Protein AF-A0A3S4K7Q4-F1 (afdb_monomer_lite)

Radius of gyration: 12.86 Å; chains: 1; bounding box: 36×24×26 Å

Secondary structure (DSSP, 8-state):
-HHHHHIIIII-S-HHHHHTSTTTTT-TT-EEETTEEE---TT--EEEEEGGGEEEEEETTTTEEEEE----SSPP-

Foldseek 3Di:
DVVLVCCQQPVHFDQVVCCPDPCCVVAVRWGGDPQKIFNNDPQSKIWHAFWQGWIWIDRVNVRDTDGDDGRRPGTDD

Structure (mmCIF, N/CA/C/O backbone):
data_AF-A0A3S4K7Q4-F1
#
_entry.id   AF-A0A3S4K7Q4-F1
#
loop_
_atom_site.group_PDB
_atom_site.id
_atom_site.type_symbol
_atom_site.label_atom_id
_atom_site.label_alt_id
_atom_site.label_comp_id
_atom_site.label_asym_id
_atom_site.label_entity_id
_atom_site.label_seq_id
_atom_site.pdbx_PDB_ins_code
_atom_site.Cartn_x
_atom_site.Cartn_y
_atom_site.Cartn_z
_atom_site.occupancy
_atom_site.B_iso_or_equiv
_atom_site.auth_seq_id
_atom_site.auth_comp_id
_atom_site.auth_asym_id
_atom_site.auth_atom_id
_atom_site.pdbx_PDB_model_num
ATOM 1 N N . PRO A 1 1 ? -20.360 4.965 -8.609 1.00 87.50 1 PRO A N 1
ATOM 2 C CA . PRO A 1 1 ? -19.419 5.149 -7.472 1.00 87.50 1 PRO A CA 1
ATOM 3 C C . PRO A 1 1 ? -19.025 3.822 -6.809 1.00 87.50 1 PRO A C 1
ATOM 5 O O . PRO A 1 1 ? -17.851 3.480 -6.814 1.00 87.50 1 PRO A O 1
ATOM 8 N N . GLU A 1 2 ? -19.996 3.036 -6.332 1.00 94.75 2 GLU A N 1
ATOM 9 C CA . GLU A 1 2 ? -19.739 1.758 -5.645 1.00 94.75 2 GLU A CA 1
ATOM 10 C C . GLU A 1 2 ? -19.022 0.723 -6.526 1.00 94.75 2 GLU A C 1
ATOM 12 O O . GLU A 1 2 ? -18.034 0.131 -6.105 1.00 94.75 2 GLU A O 1
ATOM 17 N N . ALA A 1 3 ? -19.466 0.550 -7.776 1.00 95.62 3 ALA A N 1
ATOM 18 C CA . ALA A 1 3 ? -18.841 -0.390 -8.708 1.00 95.62 3 ALA A CA 1
ATOM 19 C C . ALA A 1 3 ? -17.345 -0.100 -8.927 1.00 95.62 3 ALA A C 1
ATOM 21 O O . ALA A 1 3 ? -16.546 -1.026 -8.997 1.00 95.62 3 ALA A O 1
ATOM 22 N N . TRP A 1 4 ? -16.957 1.179 -8.969 1.00 94.81 4 TRP A N 1
ATOM 23 C CA . TRP A 1 4 ? -15.556 1.587 -9.099 1.00 94.81 4 TRP A CA 1
ATOM 24 C C . TRP A 1 4 ? -14.747 1.286 -7.831 1.00 94.81 4 TRP A C 1
ATOM 26 O O . TRP A 1 4 ? -13.605 0.836 -7.916 1.00 94.81 4 TRP A O 1
ATOM 36 N N . VAL A 1 5 ? -15.341 1.482 -6.648 1.00 93.56 5 VAL A N 1
ATOM 37 C CA . VAL A 1 5 ? -14.704 1.108 -5.375 1.00 93.56 5 VAL A CA 1
ATOM 38 C C . VAL A 1 5 ? -14.496 -0.401 -5.325 1.00 93.56 5 VAL A C 1
ATOM 40 O O . VAL A 1 5 ? -13.378 -0.840 -5.093 1.00 93.56 5 VAL A O 1
ATOM 43 N N . ARG A 1 6 ? -15.528 -1.196 -5.631 1.00 94.31 6 ARG A N 1
ATOM 44 C CA . ARG A 1 6 ? -15.462 -2.665 -5.667 1.00 94.31 6 ARG A CA 1
ATOM 45 C C . ARG A 1 6 ? -14.406 -3.176 -6.651 1.00 94.31 6 ARG A C 1
ATOM 47 O O . ARG A 1 6 ? -13.603 -4.035 -6.298 1.00 94.31 6 ARG A O 1
ATOM 54 N N . ASP A 1 7 ? -14.355 -2.585 -7.843 1.00 95.88 7 ASP A N 1
ATOM 55 C CA . ASP A 1 7 ? -13.305 -2.843 -8.831 1.00 95.88 7 ASP A CA 1
ATOM 56 C C . ASP A 1 7 ? -11.907 -2.544 -8.277 1.00 95.88 7 ASP A C 1
ATOM 58 O O . ASP A 1 7 ? -10.979 -3.316 -8.484 1.00 95.88 7 ASP A O 1
ATOM 62 N N . THR A 1 8 ? -11.760 -1.472 -7.503 1.00 94.56 8 THR A N 1
ATOM 63 C CA . THR A 1 8 ? -10.478 -1.094 -6.897 1.00 94.56 8 THR A CA 1
ATOM 64 C C . THR A 1 8 ? -10.066 -2.018 -5.757 1.00 94.56 8 THR A C 1
ATOM 66 O O . THR A 1 8 ? -8.882 -2.331 -5.661 1.00 94.56 8 THR A O 1
ATOM 69 N N . VAL A 1 9 ? -11.005 -2.421 -4.887 1.00 91.81 9 VAL A N 1
ATOM 70 C CA . VAL A 1 9 ? -10.687 -3.096 -3.616 1.00 91.81 9 VAL A CA 1
ATOM 71 C C . VAL A 1 9 ? -10.793 -4.620 -3.656 1.00 91.81 9 VAL A C 1
ATOM 73 O O . VAL A 1 9 ? -10.150 -5.269 -2.838 1.00 91.81 9 VAL A O 1
ATOM 76 N N . SER A 1 10 ? -11.560 -5.214 -4.575 1.00 86.38 10 SER A N 1
ATOM 77 C CA . SER A 1 10 ? -11.800 -6.663 -4.550 1.00 86.38 10 SER A CA 1
ATOM 78 C C . SER A 1 10 ? -11.787 -7.335 -5.919 1.00 86.38 10 SER A C 1
ATOM 80 O O . SER A 1 10 ? -11.133 -8.370 -6.065 1.00 86.38 10 SER A O 1
ATOM 82 N N . THR A 1 11 ? -12.450 -6.774 -6.932 1.00 90.06 11 THR A N 1
ATOM 83 C CA . THR A 1 11 ? -12.713 -7.512 -8.182 1.00 90.06 11 THR A CA 1
ATOM 84 C C . THR A 1 11 ? -11.740 -7.224 -9.321 1.00 90.06 11 THR A C 1
ATOM 86 O O . THR A 1 11 ? -11.646 -8.038 -10.233 1.00 90.06 11 THR A O 1
ATOM 89 N N . GLY A 1 12 ? -11.032 -6.095 -9.294 1.00 93.50 12 GLY A N 1
ATOM 90 C CA . GLY A 1 12 ? -10.136 -5.673 -10.370 1.00 93.50 12 GLY A CA 1
ATOM 91 C C . GLY A 1 12 ? -8.651 -5.844 -10.052 1.00 93.50 12 GLY A C 1
ATOM 92 O O . GLY A 1 12 ? -8.250 -6.232 -8.955 1.00 93.50 12 GLY A O 1
ATOM 93 N N . GLY A 1 13 ? -7.822 -5.519 -11.042 1.00 95.75 13 GLY A N 1
ATOM 94 C CA . GLY A 1 13 ? -6.379 -5.749 -10.999 1.00 95.75 13 GLY A CA 1
ATOM 95 C C . GLY A 1 13 ? -6.016 -7.162 -11.457 1.00 95.75 13 GLY A C 1
ATOM 96 O O . GLY A 1 13 ? -6.762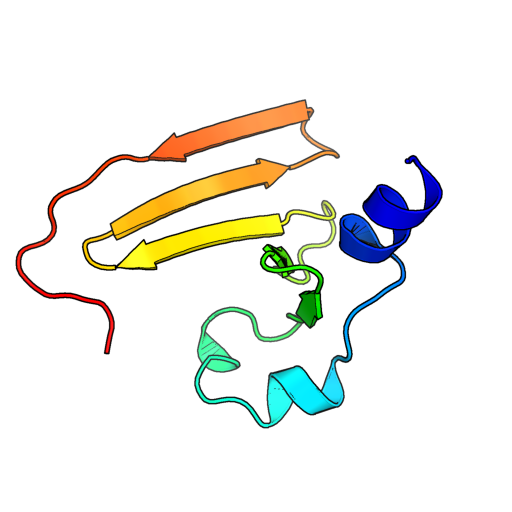 -8.113 -11.239 1.00 95.75 13 GLY A O 1
ATOM 97 N N . ASP A 1 14 ? -4.864 -7.278 -12.108 1.00 96.56 14 ASP A N 1
ATOM 98 C CA . ASP A 1 14 ? -4.371 -8.521 -12.700 1.00 96.56 14 ASP A CA 1
ATOM 99 C C . ASP A 1 14 ? -3.166 -9.021 -11.893 1.00 96.56 14 ASP A C 1
ATOM 101 O O . ASP A 1 14 ? -2.157 -8.320 -11.761 1.00 96.56 14 ASP A O 1
ATOM 105 N N . THR A 1 15 ? -3.305 -10.218 -11.321 1.00 95.62 15 THR A N 1
ATOM 106 C CA . THR A 1 15 ? -2.257 -10.859 -10.521 1.00 95.62 15 THR A CA 1
ATOM 107 C C . THR A 1 15 ? -1.043 -11.198 -11.373 1.00 95.62 15 THR A C 1
ATOM 109 O O . THR A 1 15 ? 0.075 -10.912 -10.960 1.00 95.62 15 THR A O 1
ATOM 112 N N . ASP A 1 16 ? -1.223 -11.735 -12.577 1.00 97.12 16 ASP A N 1
ATOM 113 C CA . ASP A 1 16 ? -0.106 -12.141 -13.432 1.00 97.12 16 ASP A CA 1
ATOM 114 C C . ASP A 1 16 ? 0.669 -10.920 -13.928 1.00 97.12 16 ASP A C 1
ATOM 116 O O . ASP A 1 16 ? 1.899 -10.940 -14.006 1.00 97.12 16 ASP A O 1
ATOM 120 N N . ALA A 1 17 ? -0.036 -9.830 -14.243 1.00 96.88 17 ALA A N 1
ATOM 121 C CA . ALA A 1 17 ? 0.601 -8.557 -14.562 1.00 96.88 17 ALA A CA 1
ATOM 122 C C . ALA A 1 17 ? 1.423 -8.018 -13.383 1.00 96.88 17 ALA A C 1
ATOM 124 O O . ALA A 1 17 ? 2.541 -7.548 -13.593 1.00 96.88 17 ALA A O 1
ATOM 125 N N . TRP A 1 18 ? 0.903 -8.122 -12.156 1.00 97.44 18 TRP A N 1
ATOM 126 C CA . TRP A 1 18 ? 1.631 -7.738 -10.947 1.00 97.44 18 TRP A CA 1
ATOM 127 C C . TRP A 1 18 ? 2.874 -8.605 -10.709 1.00 97.44 18 TRP A C 1
ATOM 129 O O . TRP A 1 18 ? 3.947 -8.058 -10.462 1.00 97.44 18 TRP A O 1
ATOM 139 N N . GLN A 1 19 ? 2.769 -9.931 -10.856 1.00 97.25 19 GLN 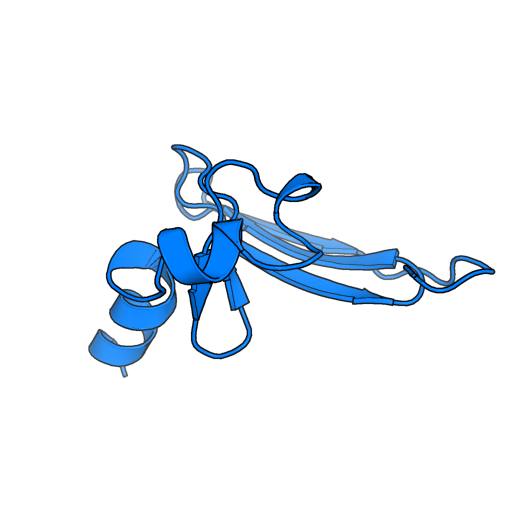A N 1
ATOM 140 C CA . GLN A 1 19 ? 3.892 -10.858 -10.652 1.00 97.25 19 GLN A CA 1
ATOM 141 C C . GLN A 1 19 ? 5.056 -10.632 -11.626 1.00 97.25 19 GLN A C 1
ATOM 143 O O . GLN A 1 19 ? 6.201 -10.928 -11.297 1.00 97.25 19 GLN A O 1
ATOM 148 N N . ARG A 1 20 ? 4.789 -10.091 -12.821 1.00 97.56 20 ARG A N 1
ATOM 149 C CA . ARG A 1 20 ? 5.836 -9.706 -13.786 1.00 97.56 20 ARG A CA 1
ATOM 150 C C . ARG A 1 20 ? 6.481 -8.349 -13.481 1.00 97.56 20 ARG A C 1
ATOM 152 O O . ARG A 1 20 ? 7.428 -7.965 -14.164 1.00 97.56 20 ARG A O 1
ATOM 159 N N . GLY A 1 21 ? 5.948 -7.595 -12.522 1.00 94.25 21 GLY A N 1
ATOM 160 C CA . GLY A 1 21 ? 6.409 -6.255 -12.174 1.00 94.25 21 GLY A CA 1
ATOM 161 C C . GLY A 1 21 ? 7.571 -6.250 -11.181 1.00 94.25 21 GLY A C 1
ATOM 162 O O . GLY A 1 21 ? 7.754 -7.174 -10.393 1.00 94.25 21 GLY A O 1
ATOM 163 N N . ALA A 1 22 ? 8.316 -5.142 -11.154 1.00 91.75 22 ALA A N 1
ATOM 164 C CA . ALA A 1 22 ? 9.452 -4.953 -10.247 1.00 91.75 22 ALA A CA 1
ATOM 165 C C . ALA A 1 22 ? 9.067 -4.960 -8.753 1.00 91.75 22 ALA A C 1
ATOM 167 O O . ALA A 1 22 ? 9.921 -5.155 -7.900 1.00 91.75 22 ALA A O 1
ATOM 168 N N . MET A 1 23 ? 7.784 -4.772 -8.433 1.00 90.56 23 MET A N 1
ATOM 169 C CA . MET A 1 23 ? 7.269 -4.651 -7.063 1.00 90.56 23 MET A CA 1
ATOM 170 C C . MET A 1 23 ? 6.637 -5.948 -6.532 1.00 90.56 23 MET A C 1
ATOM 172 O O . MET A 1 23 ? 6.076 -5.942 -5.438 1.00 90.56 23 MET A O 1
ATOM 176 N N . ALA A 1 24 ? 6.733 -7.068 -7.260 1.00 95.00 24 ALA A N 1
ATOM 177 C CA . ALA A 1 24 ? 6.149 -8.346 -6.837 1.00 95.00 24 ALA A CA 1
ATOM 178 C C . ALA A 1 24 ? 6.651 -8.800 -5.452 1.00 95.00 24 ALA A C 1
ATOM 180 O O . ALA A 1 24 ? 5.885 -9.347 -4.661 1.00 95.00 24 ALA A O 1
ATOM 181 N N . PHE A 1 25 ? 7.913 -8.498 -5.123 1.00 93.81 25 PHE A N 1
ATOM 182 C CA . PHE A 1 25 ? 8.505 -8.813 -3.818 1.00 93.81 25 PHE A CA 1
ATOM 183 C C . PHE A 1 25 ? 7.812 -8.098 -2.648 1.00 93.81 25 PHE A C 1
ATOM 185 O O . PHE A 1 25 ? 7.812 -8.616 -1.534 1.00 93.81 25 PHE A O 1
ATOM 192 N N . LEU A 1 26 ? 7.224 -6.920 -2.887 1.00 94.19 26 LEU A N 1
ATOM 193 C CA . LEU A 1 26 ? 6.564 -6.128 -1.853 1.00 94.19 26 LEU A CA 1
ATOM 194 C C . LEU A 1 26 ? 5.236 -6.767 -1.431 1.00 94.19 26 LEU A C 1
ATOM 196 O O . LEU A 1 26 ? 4.909 -6.792 -0.247 1.00 94.19 26 LEU A O 1
ATOM 200 N N . PHE A 1 27 ? 4.499 -7.320 -2.398 1.00 96.00 27 PHE A N 1
ATOM 201 C CA . PHE A 1 27 ? 3.243 -8.034 -2.178 1.00 96.00 27 PHE A CA 1
ATOM 202 C C . PHE A 1 27 ? 3.216 -9.311 -3.030 1.00 96.00 27 PHE A C 1
ATOM 204 O O . PHE A 1 27 ? 2.771 -9.264 -4.178 1.00 96.00 27 PHE A O 1
ATOM 211 N N . PRO A 1 28 ? 3.634 -10.472 -2.491 1.00 95.44 28 PRO A N 1
ATOM 212 C CA . PRO A 1 28 ? 3.706 -11.720 -3.259 1.00 95.44 28 PRO A CA 1
ATOM 213 C C . PRO A 1 28 ? 2.363 -12.196 -3.820 1.00 95.44 28 PRO A C 1
ATOM 215 O O . PRO A 1 28 ? 2.330 -12.941 -4.789 1.00 95.44 28 PRO A O 1
ATOM 218 N N . GLN A 1 29 ? 1.247 -11.763 -3.229 1.00 95.31 29 GLN A N 1
ATOM 219 C CA . GLN A 1 29 ? -0.114 -12.026 -3.716 1.00 95.31 29 GLN A CA 1
ATOM 220 C C . GLN A 1 29 ? -0.809 -10.737 -4.183 1.00 95.31 29 GLN A C 1
ATOM 222 O O . GLN A 1 29 ? -2.035 -10.628 -4.170 1.00 95.31 29 GLN A O 1
ATOM 227 N N . GLY A 1 30 ? -0.014 -9.725 -4.527 1.00 95.88 30 GLY A N 1
ATOM 228 C CA . GLY A 1 30 ? -0.502 -8.391 -4.811 1.00 95.88 30 GLY A CA 1
ATOM 229 C C . GLY A 1 30 ? -1.168 -8.254 -6.172 1.00 95.88 30 GLY A C 1
ATOM 230 O O . GLY A 1 30 ? -1.086 -9.111 -7.052 1.00 95.88 30 GLY A O 1
ATOM 231 N N . ARG A 1 31 ? -1.839 -7.116 -6.321 1.00 97.12 31 ARG A N 1
ATOM 232 C CA . ARG A 1 31 ? -2.392 -6.599 -7.575 1.00 97.12 31 ARG A CA 1
ATOM 233 C C . ARG A 1 31 ? -2.259 -5.078 -7.557 1.00 97.12 31 ARG A C 1
ATOM 235 O O . ARG A 1 31 ? -2.002 -4.472 -6.516 1.00 97.12 31 ARG A O 1
ATOM 242 N N . TYR A 1 32 ? -2.506 -4.437 -8.689 1.00 97.12 32 TYR A N 1
ATOM 243 C CA . TYR A 1 32 ? -2.608 -2.982 -8.755 1.00 97.12 32 TYR A CA 1
ATOM 244 C C . TYR A 1 32 ? -3.835 -2.576 -9.557 1.00 97.12 32 TYR A C 1
ATOM 246 O O . TYR A 1 32 ? -4.054 -3.071 -10.666 1.00 97.12 32 TYR A O 1
ATOM 254 N N . ARG A 1 33 ? -4.647 -1.668 -9.010 1.00 97.56 33 ARG A N 1
ATOM 255 C CA . ARG A 1 33 ? -5.859 -1.190 -9.681 1.00 97.56 33 ARG A CA 1
ATOM 256 C C . ARG A 1 33 ? -6.189 0.234 -9.260 1.00 97.56 33 ARG A C 1
ATOM 258 O O . ARG A 1 33 ? -6.085 0.577 -8.093 1.00 97.56 33 ARG A O 1
ATOM 265 N N . ASN A 1 34 ? -6.570 1.076 -10.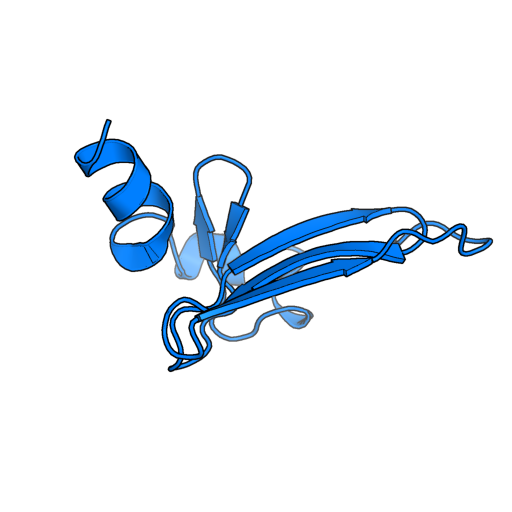221 1.00 97.00 34 ASN A N 1
ATOM 266 C CA . ASN A 1 34 ? -7.038 2.449 -9.984 1.00 97.00 34 ASN A CA 1
ATOM 267 C C . ASN A 1 34 ? -6.136 3.289 -9.057 1.00 97.00 34 ASN A C 1
ATOM 269 O O . ASN A 1 34 ? -6.619 4.083 -8.258 1.00 97.00 34 ASN A O 1
ATOM 273 N N . LYS A 1 35 ? -4.816 3.132 -9.215 1.00 96.81 35 LYS A N 1
ATOM 274 C CA . LYS A 1 35 ? -3.764 3.800 -8.432 1.00 96.81 35 LYS A CA 1
ATOM 275 C C . LYS A 1 35 ? -3.572 3.313 -6.988 1.00 96.81 35 LYS A C 1
ATOM 277 O O . LYS A 1 35 ? -2.804 3.922 -6.251 1.00 96.81 35 LYS A O 1
ATOM 282 N N . TRP A 1 36 ? -4.185 2.191 -6.621 1.00 97.69 36 TRP A N 1
ATOM 283 C CA . TRP A 1 36 ? -4.030 1.548 -5.319 1.00 97.69 36 TRP A CA 1
ATOM 284 C C . TRP A 1 36 ? -3.290 0.217 -5.430 1.00 97.69 36 TRP A C 1
ATOM 286 O O . TRP A 1 36 ? -3.540 -0.578 -6.343 1.00 97.69 36 TRP A O 1
ATOM 296 N N . TYR A 1 37 ? -2.405 -0.028 -4.466 1.00 97.19 37 TYR A N 1
ATOM 297 C CA . TYR A 1 37 ? -1.755 -1.315 -4.271 1.00 97.19 37 TYR A CA 1
ATOM 298 C C . TYR A 1 37 ? -2.678 -2.231 -3.474 1.00 97.19 37 TYR A C 1
ATOM 300 O O . TYR A 1 37 ? -3.152 -1.874 -2.397 1.00 97.19 37 TYR A O 1
ATOM 308 N N . GLN A 1 38 ? -2.918 -3.425 -3.995 1.00 96.94 38 GLN A N 1
ATOM 309 C CA . GLN A 1 38 ? -3.599 -4.503 -3.290 1.00 96.94 38 GLN A CA 1
ATOM 310 C C . GLN A 1 38 ? -2.542 -5.382 -2.631 1.00 96.94 38 GLN A C 1
ATOM 312 O O . GLN A 1 38 ? -1.672 -5.900 -3.327 1.00 96.94 38 GLN A O 1
ATOM 317 N N . THR A 1 39 ? -2.621 -5.582 -1.315 1.00 95.69 39 THR A N 1
ATOM 318 C CA . THR A 1 39 ? -1.587 -6.341 -0.584 1.00 95.69 39 THR A CA 1
ATOM 319 C C . THR A 1 39 ? -1.680 -7.855 -0.792 1.00 95.69 39 THR A C 1
ATOM 321 O O . THR A 1 39 ? -0.707 -8.573 -0.569 1.00 95.69 39 THR A O 1
ATOM 324 N N . GLY A 1 40 ? -2.858 -8.352 -1.186 1.00 94.25 40 GLY A N 1
ATOM 325 C CA . GLY A 1 40 ? -3.168 -9.784 -1.207 1.00 94.25 40 GLY A CA 1
ATOM 326 C C . GLY A 1 40 ? -3.429 -10.385 0.180 1.00 94.25 40 GLY A C 1
ATOM 327 O O . GLY A 1 40 ? -3.610 -11.595 0.298 1.00 94.25 40 GLY A O 1
ATOM 328 N N . ALA A 1 41 ? -3.458 -9.569 1.241 1.00 94.56 41 ALA A N 1
ATOM 329 C CA . ALA A 1 41 ? -3.792 -10.031 2.582 1.00 94.56 41 ALA A CA 1
ATOM 330 C C . ALA A 1 41 ? -5.239 -10.544 2.650 1.00 94.56 41 ALA A C 1
ATOM 332 O O . ALA A 1 41 ? -6.154 -9.951 2.078 1.00 94.56 41 ALA A O 1
ATOM 333 N N . ALA A 1 42 ? -5.471 -11.594 3.441 1.00 94.12 42 ALA A N 1
ATOM 334 C CA . ALA A 1 42 ? -6.807 -12.159 3.656 1.00 94.12 42 ALA A CA 1
ATOM 335 C C . ALA A 1 42 ? -7.798 -11.177 4.317 1.00 94.12 42 ALA A C 1
ATOM 337 O O . ALA A 1 42 ? -9.004 -11.417 4.307 1.00 94.12 42 ALA A O 1
ATOM 338 N N . SER A 1 43 ? -7.309 -10.082 4.908 1.00 94.56 43 SER A N 1
ATOM 339 C CA . SER A 1 43 ? -8.145 -8.993 5.418 1.00 94.56 43 SER A CA 1
ATOM 340 C C . SER A 1 43 ? -8.686 -8.066 4.323 1.00 94.56 43 SER A C 1
ATOM 342 O O . SER A 1 43 ? -9.554 -7.243 4.595 1.00 94.56 43 SER A O 1
ATOM 344 N N . GLY A 1 44 ? -8.214 -8.211 3.080 1.00 94.75 44 GLY A N 1
ATOM 345 C CA . GLY A 1 44 ? -8.568 -7.325 1.973 1.00 94.75 44 GLY A CA 1
ATOM 346 C C . GLY A 1 44 ? -7.845 -5.981 2.030 1.00 94.75 44 GLY A C 1
ATOM 347 O O . GLY A 1 44 ? -8.317 -5.013 1.440 1.00 94.75 44 GLY A O 1
ATOM 348 N N . ALA A 1 45 ? -6.728 -5.900 2.757 1.00 97.19 45 ALA A N 1
ATOM 349 C CA . ALA A 1 45 ? -6.010 -4.651 2.924 1.00 97.19 45 ALA A CA 1
ATOM 350 C C . ALA A 1 45 ? -5.389 -4.136 1.618 1.00 97.19 45 ALA A C 1
ATOM 352 O O . ALA A 1 45 ? -4.848 -4.892 0.799 1.00 97.19 45 ALA A O 1
ATOM 353 N N . PHE A 1 46 ? -5.421 -2.821 1.453 1.00 97.69 46 PHE A N 1
ATOM 354 C CA . PHE A 1 46 ? -4.877 -2.108 0.303 1.00 97.69 46 PHE A CA 1
ATOM 355 C C . PHE A 1 46 ? -4.222 -0.805 0.766 1.00 97.69 46 PHE A C 1
ATOM 357 O O . PHE A 1 46 ? -4.467 -0.326 1.877 1.00 97.69 46 PHE A O 1
ATOM 364 N N . CYS A 1 47 ? -3.349 -0.235 -0.060 1.00 97.94 47 CYS A N 1
ATOM 365 C CA . CYS A 1 47 ? -2.619 0.963 0.326 1.00 97.94 47 CYS A CA 1
ATOM 366 C C . CYS A 1 47 ? -2.213 1.868 -0.838 1.00 97.94 47 CYS A C 1
ATOM 368 O O . CYS A 1 47 ? -2.137 1.462 -2.000 1.00 97.94 47 CYS A O 1
ATOM 370 N N . GLY A 1 48 ? -1.953 3.126 -0.494 1.00 97.88 48 GLY A N 1
ATOM 371 C CA . GLY A 1 48 ? -1.161 4.060 -1.278 1.00 97.88 48 GLY A CA 1
ATOM 372 C C . GLY A 1 48 ? 0.243 4.146 -0.684 1.00 97.88 48 GLY A C 1
ATOM 373 O O . GLY A 1 48 ? 0.394 4.233 0.537 1.00 97.88 48 GLY A O 1
ATOM 374 N N . ILE A 1 49 ? 1.258 4.119 -1.544 1.00 97.19 49 ILE A N 1
ATOM 375 C CA . ILE A 1 49 ? 2.671 4.192 -1.157 1.00 97.19 49 ILE A CA 1
ATOM 376 C C . ILE A 1 49 ? 3.302 5.374 -1.882 1.00 97.19 49 ILE A C 1
ATOM 378 O O . ILE A 1 49 ? 3.115 5.533 -3.090 1.00 97.19 49 ILE A O 1
ATOM 382 N N . GLY A 1 50 ? 4.045 6.188 -1.137 1.00 96.69 50 GLY A N 1
ATOM 383 C CA . GLY A 1 50 ? 4.886 7.250 -1.673 1.00 96.69 50 GLY A CA 1
ATOM 384 C C . GLY A 1 50 ? 6.342 7.056 -1.259 1.00 96.69 50 GLY A C 1
ATOM 385 O O . GLY A 1 50 ? 6.631 6.522 -0.185 1.00 96.69 50 GLY A O 1
ATOM 386 N N . ILE A 1 51 ? 7.259 7.523 -2.105 1.00 95.94 51 ILE A N 1
ATOM 387 C CA . ILE A 1 51 ? 8.696 7.576 -1.807 1.00 95.94 51 ILE A CA 1
ATOM 388 C C . ILE A 1 51 ? 8.977 8.355 -0.509 1.00 95.94 51 ILE A C 1
ATOM 390 O O . ILE A 1 51 ? 8.124 9.083 0.003 1.00 95.94 51 ILE A O 1
ATOM 394 N N . HIS A 1 52 ? 10.170 8.188 0.060 1.00 97.38 52 HIS A N 1
ATOM 395 C CA . HIS A 1 52 ? 10.536 8.731 1.377 1.00 97.38 52 HIS A CA 1
ATOM 396 C C . HIS A 1 52 ? 9.667 8.207 2.541 1.00 97.38 52 HIS A C 1
ATOM 398 O O . HIS A 1 52 ? 9.613 8.805 3.620 1.00 97.38 52 HIS A O 1
ATOM 404 N N . GLY A 1 53 ? 9.004 7.062 2.339 1.00 96.75 53 GLY A N 1
ATOM 405 C CA . GLY A 1 53 ? 8.320 6.304 3.382 1.00 96.75 53 GLY A CA 1
ATOM 406 C C . GLY A 1 53 ? 6.877 6.725 3.672 1.00 96.75 53 GLY A C 1
ATOM 407 O O . GLY A 1 53 ? 6.434 6.505 4.804 1.00 96.75 53 GLY A O 1
ATOM 408 N N . GLN A 1 54 ? 6.151 7.300 2.705 1.00 98.31 54 GLN A N 1
ATOM 409 C CA . GLN A 1 54 ? 4.736 7.653 2.891 1.00 98.31 54 GLN A CA 1
ATOM 410 C C . GLN A 1 54 ? 3.843 6.424 2.745 1.00 98.31 54 GLN A C 1
ATOM 412 O O . GLN A 1 54 ? 3.994 5.663 1.787 1.00 98.31 54 GLN A O 1
ATOM 417 N N . TRP A 1 55 ? 2.871 6.274 3.645 1.00 98.19 55 TRP A N 1
ATOM 418 C CA . TRP A 1 55 ? 1.859 5.224 3.546 1.00 98.19 55 TRP A CA 1
ATOM 419 C C . TRP A 1 55 ? 0.470 5.746 3.886 1.00 98.19 55 TRP A C 1
ATOM 421 O O . TRP A 1 55 ? 0.277 6.455 4.873 1.00 98.19 55 TRP A O 1
ATOM 431 N N . LEU A 1 56 ? -0.507 5.305 3.103 1.00 98.62 56 LEU A N 1
ATOM 432 C CA . LEU A 1 56 ? -1.914 5.298 3.472 1.00 98.62 56 LEU A CA 1
ATOM 433 C C . LEU A 1 56 ? -2.400 3.856 3.366 1.00 98.62 56 LEU A C 1
ATOM 435 O O . LEU A 1 56 ? -2.576 3.353 2.261 1.00 98.62 56 LEU A O 1
ATOM 439 N N . TYR A 1 57 ? -2.561 3.183 4.498 1.00 98.31 57 TYR A N 1
ATOM 440 C CA . TYR A 1 57 ? -2.959 1.780 4.579 1.00 98.31 57 TYR A CA 1
ATOM 441 C C . TYR A 1 57 ? -4.390 1.668 5.099 1.00 98.31 57 TYR A C 1
ATOM 443 O O . TYR A 1 57 ? -4.755 2.346 6.060 1.00 98.31 57 TYR A O 1
ATOM 451 N N . VAL A 1 58 ? -5.188 0.810 4.470 1.00 98.31 58 VAL A N 1
ATOM 452 C CA . VAL A 1 58 ? -6.595 0.591 4.807 1.00 98.31 58 VAL A CA 1
ATOM 453 C C . VAL A 1 58 ? -6.836 -0.904 4.965 1.00 98.31 58 VAL A C 1
ATOM 455 O O . VAL A 1 58 ? -6.580 -1.671 4.037 1.00 98.31 58 VAL A O 1
ATOM 458 N N . ASP A 1 59 ? -7.360 -1.308 6.122 1.00 97.81 59 ASP A N 1
ATOM 459 C CA . ASP A 1 59 ? -7.834 -2.666 6.381 1.00 97.81 59 ASP A CA 1
ATOM 460 C C . ASP A 1 59 ? -9.347 -2.637 6.653 1.00 97.81 59 ASP A C 1
ATOM 462 O O . ASP A 1 59 ? -9.772 -2.233 7.741 1.00 97.81 59 ASP A O 1
ATOM 466 N N . PRO A 1 60 ? -10.179 -3.042 5.677 1.00 94.94 60 PRO A N 1
ATOM 467 C CA . PRO A 1 60 ? -11.627 -2.994 5.832 1.00 94.94 60 PRO A CA 1
ATOM 468 C C . PRO A 1 60 ? -12.155 -4.039 6.821 1.00 94.94 60 PRO A C 1
ATOM 470 O O . PRO A 1 60 ? -13.208 -3.825 7.409 1.00 94.94 60 PRO A O 1
ATOM 473 N N . LYS A 1 61 ? -11.448 -5.158 7.029 1.00 96.31 61 LYS A N 1
ATOM 474 C CA . LYS A 1 61 ? -11.876 -6.207 7.965 1.00 96.31 61 LYS A CA 1
ATOM 475 C C . LYS A 1 61 ? -11.651 -5.789 9.416 1.00 96.31 61 LYS A C 1
ATOM 477 O O . LYS A 1 61 ? -12.442 -6.156 10.278 1.00 96.31 61 LYS A O 1
ATOM 482 N N . ALA A 1 62 ? -10.567 -5.064 9.678 1.00 97.88 62 ALA A N 1
ATOM 483 C CA . ALA A 1 62 ? -10.258 -4.528 10.999 1.00 97.88 62 ALA A CA 1
ATOM 484 C C . ALA A 1 62 ? -10.920 -3.166 11.276 1.00 97.88 62 ALA A C 1
ATOM 486 O O . ALA A 1 62 ? -10.833 -2.688 12.400 1.00 97.88 62 ALA A O 1
ATOM 487 N N . GLU A 1 63 ? -11.543 -2.541 10.269 1.00 97.94 63 GLU A N 1
ATOM 488 C CA . GLU A 1 63 ? -12.068 -1.167 10.325 1.00 97.94 63 GLU A CA 1
ATOM 489 C C . GLU A 1 63 ? -10.996 -0.134 10.721 1.00 97.94 63 GLU A C 1
ATOM 491 O O . GLU A 1 63 ? -11.239 0.808 11.475 1.00 97.94 63 GLU A O 1
ATOM 496 N N . VAL A 1 64 ? -9.777 -0.309 10.194 1.00 98.56 64 VAL A N 1
ATOM 497 C CA . VAL A 1 64 ? -8.610 0.516 10.536 1.00 98.56 64 VAL A CA 1
ATOM 498 C C . VAL A 1 64 ? -8.048 1.221 9.306 1.00 98.56 64 VAL A C 1
ATOM 500 O O . VAL A 1 64 ? -7.867 0.630 8.239 1.00 98.56 64 VAL A O 1
ATOM 503 N N . VAL A 1 65 ? -7.686 2.491 9.498 1.00 98.69 65 VAL A N 1
ATOM 504 C CA . VAL A 1 65 ? -6.895 3.284 8.553 1.00 98.69 65 VAL A CA 1
ATOM 505 C C . VAL A 1 65 ? -5.637 3.781 9.255 1.00 98.69 65 VAL A C 1
ATOM 507 O O . VAL A 1 65 ? -5.706 4.316 10.359 1.00 98.69 65 VAL A O 1
ATOM 510 N N . ILE A 1 66 ? -4.487 3.633 8.599 1.00 98.75 66 ILE A N 1
ATOM 511 C CA . ILE A 1 66 ? -3.196 4.134 9.075 1.00 98.75 66 ILE A CA 1
ATOM 512 C C . ILE A 1 66 ? -2.656 5.125 8.047 1.00 98.75 66 ILE A C 1
ATOM 514 O O . ILE A 1 66 ? -2.413 4.768 6.894 1.00 98.75 66 ILE A O 1
ATOM 518 N N . ALA A 1 67 ? -2.420 6.360 8.484 1.00 98.69 67 ALA A N 1
ATOM 5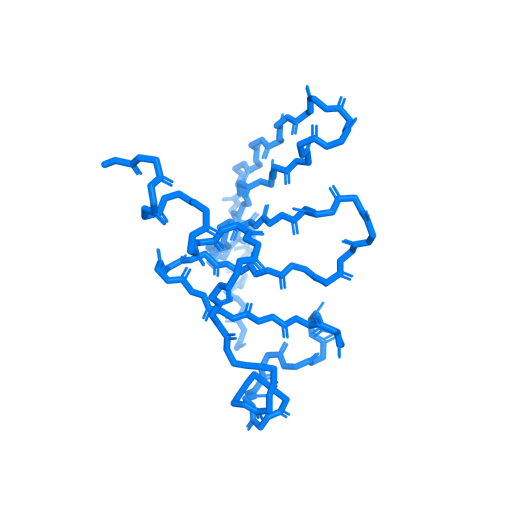19 C CA . ALA A 1 67 ? -1.686 7.360 7.722 1.00 98.69 67 ALA A CA 1
ATOM 520 C C . ALA A 1 67 ? -0.289 7.533 8.333 1.00 98.69 67 ALA A C 1
ATOM 522 O O . ALA A 1 67 ? -0.157 7.896 9.502 1.00 98.69 67 ALA A O 1
ATOM 523 N N . LYS A 1 68 ? 0.757 7.280 7.542 1.00 98.50 68 LYS A N 1
ATOM 524 C CA . LYS A 1 68 ? 2.158 7.473 7.930 1.00 98.50 68 LYS A CA 1
ATOM 525 C C . LYS A 1 68 ? 2.792 8.510 7.018 1.00 98.50 68 LYS A C 1
ATOM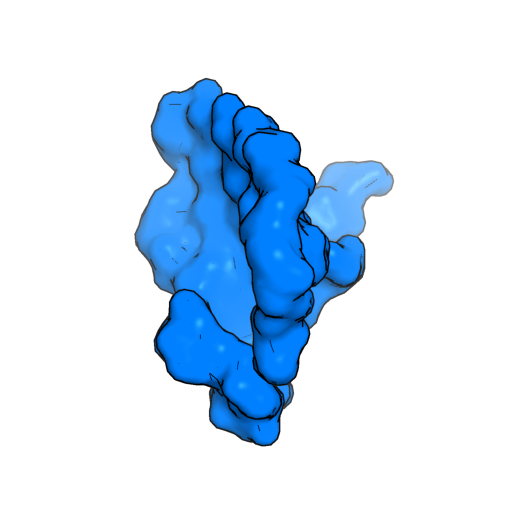 527 O O . LYS A 1 68 ? 3.017 8.248 5.837 1.00 98.50 68 LYS A O 1
ATOM 532 N N . MET A 1 69 ? 3.125 9.656 7.600 1.00 98.44 69 MET A N 1
ATOM 533 C CA . MET A 1 69 ? 3.991 10.647 6.968 1.00 98.44 69 MET A CA 1
ATOM 534 C C . MET A 1 69 ? 5.436 10.396 7.388 1.00 98.44 69 MET A C 1
ATOM 536 O O . MET A 1 69 ? 5.711 9.972 8.513 1.00 98.44 69 MET A O 1
ATOM 540 N N . SER A 1 70 ? 6.374 10.584 6.472 1.00 98.06 70 SER A N 1
ATOM 541 C CA . SER A 1 70 ? 7.797 10.347 6.720 1.00 98.06 70 SER A CA 1
ATOM 542 C C . SER A 1 70 ? 8.663 11.232 5.830 1.00 98.06 70 SER A C 1
ATOM 544 O O . SER A 1 70 ? 8.179 11.887 4.914 1.00 98.06 70 SER A O 1
ATOM 546 N N . SER A 1 71 ? 9.958 11.250 6.106 1.00 97.38 71 SER A N 1
ATOM 547 C CA . SER A 1 71 ? 10.960 11.948 5.301 1.00 97.38 71 SER A CA 1
ATOM 548 C C . SER A 1 71 ? 12.244 11.124 5.290 1.00 97.38 71 SER A C 1
ATOM 550 O O . SER A 1 71 ? 13.297 11.593 5.719 1.00 97.38 71 SER A O 1
ATOM 552 N N . GLN A 1 72 ? 12.131 9.842 4.922 1.00 97.62 72 GLN A N 1
ATOM 553 C CA . GLN A 1 72 ? 13.306 8.971 4.838 1.00 97.62 72 GLN A CA 1
ATOM 554 C C . GLN A 1 72 ? 14.322 9.585 3.864 1.00 97.62 72 GLN A C 1
ATOM 556 O O . GLN A 1 72 ? 13.891 10.114 2.839 1.00 97.62 72 GLN A O 1
ATOM 561 N N . PRO A 1 73 ? 15.628 9.557 4.189 1.00 96.75 73 PRO A N 1
ATOM 562 C CA . PRO A 1 73 ? 16.641 10.267 3.412 1.00 96.75 73 PRO A CA 1
ATOM 563 C C . PRO A 1 73 ? 16.646 9.812 1.951 1.00 96.75 73 PRO A C 1
ATOM 565 O O . PRO A 1 73 ? 16.576 10.657 1.064 1.00 96.75 73 PRO A O 1
ATOM 568 N N . GLU A 1 74 ? 16.556 8.502 1.712 1.00 96.38 74 GLU A N 1
ATOM 569 C CA . GLU A 1 74 ? 16.491 7.956 0.356 1.00 96.38 74 GLU A CA 1
ATOM 570 C C . GLU A 1 74 ? 15.058 7.615 -0.082 1.00 96.38 74 GLU A C 1
ATOM 572 O O . GLU A 1 74 ? 14.228 7.211 0.748 1.00 96.38 74 GLU A O 1
ATOM 577 N N . PRO A 1 75 ? 14.732 7.788 -1.379 1.00 91.62 75 PRO A N 1
ATOM 578 C CA . PRO A 1 75 ? 13.501 7.260 -1.946 1.00 91.62 75 PRO A CA 1
ATOM 579 C C . PRO A 1 75 ? 13.550 5.725 -2.004 1.00 91.62 75 P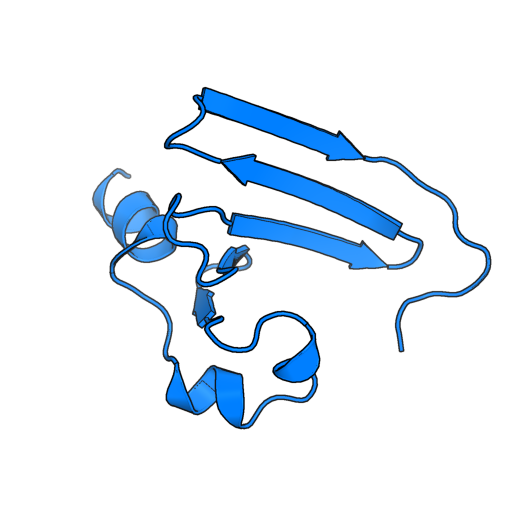RO A C 1
ATOM 581 O O . PRO A 1 75 ? 14.595 5.107 -1.829 1.00 91.62 75 PRO A O 1
ATOM 584 N N . VAL A 1 76 ? 12.394 5.100 -2.240 1.00 79.75 76 VAL A N 1
ATOM 585 C CA . VAL A 1 76 ? 12.373 3.679 -2.613 1.00 79.75 76 VAL A CA 1
ATOM 586 C C . VAL A 1 76 ? 12.846 3.583 -4.068 1.00 79.75 76 VAL A C 1
ATOM 588 O O . VAL A 1 76 ? 12.342 4.352 -4.892 1.00 79.75 76 VAL A O 1
ATOM 591 N N . ASP A 1 77 ? 13.814 2.701 -4.336 1.00 60.91 77 ASP A N 1
ATOM 592 C CA . ASP A 1 77 ? 14.330 2.401 -5.684 1.00 60.91 77 ASP A CA 1
ATOM 593 C C . ASP A 1 77 ? 13.274 1.723 -6.578 1.00 60.91 77 ASP A C 1
ATOM 595 O O . ASP A 1 77 ? 12.503 0.872 -6.066 1.00 60.91 77 ASP A O 1
#

Sequence (77 aa):
PEAWVRDTVSTGGDTDAWQRGAMAFLFPQGRYRNKWYQTGAASGAFCGIGIHGQWLYVDPKAEVVIAKMSSQPEPVD

pLDDT: mean 95.27, std 4.98, range [60.91, 98.75]